Protein AF-A0A924MSY7-F1 (afdb_monomer_lite)

Structure (mmCIF, N/CA/C/O backbone):
data_AF-A0A924MSY7-F1
#
_entry.id   AF-A0A924MSY7-F1
#
loop_
_atom_site.group_PDB
_atom_site.id
_atom_site.type_symbol
_atom_site.label_atom_id
_atom_site.label_alt_id
_atom_site.label_comp_id
_atom_site.label_asym_id
_atom_site.label_entity_id
_atom_site.label_seq_id
_atom_site.pdbx_PDB_ins_code
_atom_site.Cartn_x
_atom_site.Cartn_y
_atom_site.Cartn_z
_atom_site.occupanc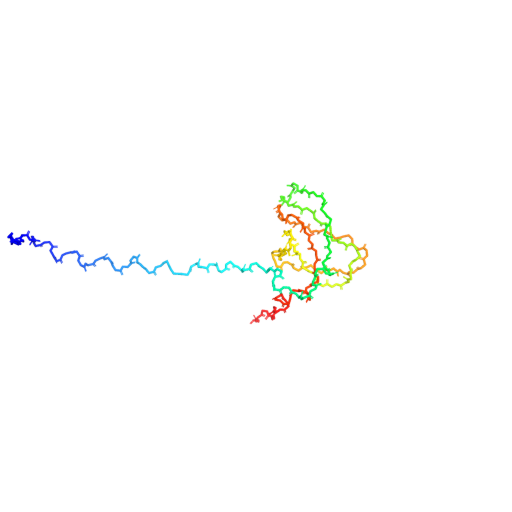y
_atom_site.B_iso_or_equiv
_atom_site.auth_seq_id
_atom_site.auth_comp_id
_atom_site.auth_asym_id
_atom_site.auth_atom_id
_atom_site.pdbx_PDB_model_num
ATOM 1 N N . MET A 1 1 ? -49.936 57.857 -12.402 1.00 36.12 1 MET A N 1
ATOM 2 C CA . MET A 1 1 ? -51.249 57.526 -13.000 1.00 36.12 1 MET A CA 1
ATOM 3 C C . MET A 1 1 ? -51.022 56.488 -14.095 1.00 36.12 1 MET A C 1
ATOM 5 O O . MET A 1 1 ? -50.146 56.725 -14.906 1.00 36.12 1 MET A O 1
ATOM 9 N N . LYS A 1 2 ? -51.752 55.360 -14.016 1.00 36.84 2 LYS A N 1
ATOM 10 C CA . LYS A 1 2 ? -52.271 54.455 -15.074 1.00 36.84 2 LYS A CA 1
ATOM 11 C C . LYS A 1 2 ? -51.411 54.267 -16.353 1.00 36.84 2 LYS A C 1
ATOM 13 O O . LYS A 1 2 ? -51.179 55.231 -17.063 1.00 36.84 2 LYS A O 1
ATOM 18 N N . ASN A 1 3 ? -50.872 53.069 -16.633 1.00 35.62 3 ASN A N 1
ATOM 19 C CA . ASN A 1 3 ? -51.544 51.916 -17.292 1.00 35.62 3 ASN A CA 1
ATOM 20 C C . ASN A 1 3 ? -52.057 52.278 -18.707 1.00 35.62 3 ASN A C 1
ATOM 22 O O . ASN A 1 3 ? -52.715 53.297 -18.831 1.00 35.62 3 ASN A O 1
ATOM 26 N N . LEU A 1 4 ? -51.935 51.530 -19.808 1.00 40.56 4 LEU A N 1
ATOM 27 C CA . LEU A 1 4 ? -51.548 50.156 -20.159 1.00 40.56 4 LEU A CA 1
ATOM 28 C C . LEU A 1 4 ? -51.564 50.118 -21.717 1.00 40.56 4 LEU A C 1
ATOM 30 O O . LEU A 1 4 ? -52.398 50.774 -22.329 1.00 40.56 4 LEU A O 1
ATOM 34 N N . HIS A 1 5 ? -50.730 49.259 -22.311 1.00 38.12 5 HIS A N 1
ATOM 35 C CA . HIS A 1 5 ? -51.026 48.404 -23.477 1.00 38.12 5 HIS A CA 1
ATOM 36 C C . HIS A 1 5 ? -51.167 48.996 -24.891 1.00 38.12 5 HIS A C 1
ATOM 38 O O . HIS A 1 5 ? -52.182 49.570 -25.263 1.00 38.12 5 HIS A O 1
ATOM 44 N N . ALA A 1 6 ? -50.239 48.567 -25.750 1.00 43.88 6 ALA A N 1
ATOM 45 C CA . ALA A 1 6 ? -50.571 48.068 -27.084 1.00 43.88 6 ALA A CA 1
ATOM 46 C C . ALA A 1 6 ? -49.650 46.875 -27.413 1.00 43.88 6 ALA A C 1
ATOM 48 O O . ALA A 1 6 ? -48.644 46.9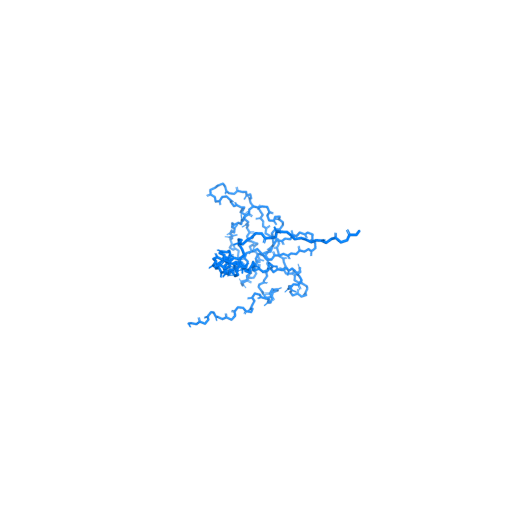99 -28.106 1.00 43.88 6 ALA A O 1
ATOM 49 N N . LEU A 1 7 ? -49.972 45.711 -26.841 1.00 41.19 7 LEU A N 1
ATOM 50 C CA . LEU A 1 7 ? -49.414 44.418 -27.242 1.00 41.19 7 LEU A CA 1
ATOM 51 C C . LEU A 1 7 ? -50.037 44.035 -28.591 1.00 41.19 7 LEU A C 1
ATOM 53 O O . LEU A 1 7 ? -51.204 43.655 -28.658 1.00 41.19 7 LEU A O 1
ATOM 57 N N . SER A 1 8 ? -49.260 44.188 -29.663 1.00 46.84 8 SER A N 1
ATOM 58 C CA . SER A 1 8 ? -49.611 43.713 -31.001 1.00 46.84 8 SER A CA 1
ATOM 59 C C . SER A 1 8 ? -49.646 42.182 -31.040 1.00 46.84 8 SER A C 1
ATOM 61 O O . SER A 1 8 ? -48.884 41.512 -30.344 1.00 46.84 8 SER A O 1
ATOM 63 N N . HIS A 1 9 ? -50.543 41.669 -31.881 1.00 43.44 9 HIS A N 1
ATOM 64 C CA . HIS A 1 9 ? -50.934 40.292 -32.199 1.00 43.44 9 HIS A CA 1
ATOM 65 C C . HIS A 1 9 ? -49.816 39.285 -32.569 1.00 43.44 9 HIS A C 1
ATOM 67 O O . HIS A 1 9 ? -50.046 38.357 -33.338 1.00 43.44 9 HIS A O 1
ATOM 73 N N . ALA A 1 10 ? -48.621 39.376 -31.994 1.00 41.97 10 ALA A N 1
ATOM 74 C CA . ALA A 1 10 ? -47.584 38.347 -32.105 1.00 41.97 10 ALA A CA 1
ATOM 75 C C . ALA A 1 10 ? -47.767 37.196 -31.083 1.00 41.97 10 ALA A C 1
ATOM 77 O O . ALA A 1 10 ? -46.942 36.293 -30.988 1.00 41.97 10 ALA A O 1
ATOM 78 N N . THR A 1 11 ? -48.863 37.204 -30.316 1.00 46.00 11 THR A N 1
ATOM 79 C CA . THR A 1 11 ? -49.143 36.314 -29.169 1.00 46.00 11 THR A CA 1
ATOM 80 C C . THR A 1 11 ? -49.559 34.880 -29.535 1.00 46.00 11 THR A C 1
ATOM 82 O O . THR A 1 11 ? -49.939 34.120 -28.652 1.00 46.00 11 THR A O 1
ATOM 85 N N . ARG A 1 12 ? -49.521 34.450 -30.803 1.00 45.12 12 ARG A N 1
ATOM 86 C CA . ARG A 1 12 ? -50.028 33.107 -31.172 1.00 45.12 12 ARG A CA 1
ATOM 87 C C . ARG A 1 12 ? -49.076 32.181 -31.916 1.00 45.12 12 ARG A C 1
ATOM 89 O O . ARG A 1 12 ? -49.442 31.033 -32.126 1.00 45.12 12 ARG A O 1
ATOM 96 N N . LEU A 1 13 ? -47.862 32.612 -32.254 1.00 43.66 13 LEU A N 1
ATOM 97 C CA . LEU A 1 13 ? -46.940 31.780 -33.046 1.00 43.66 13 LEU A CA 1
ATOM 98 C C . LEU A 1 13 ? -45.636 31.390 -32.339 1.00 43.66 13 LEU A C 1
ATOM 100 O O . LEU A 1 13 ? -44.834 30.666 -32.913 1.00 43.66 13 LEU A O 1
ATOM 104 N N . LEU A 1 14 ? -45.438 31.788 -31.079 1.00 41.50 14 LEU A N 1
ATOM 105 C CA . LEU A 1 14 ? -44.225 31.458 -30.312 1.00 41.50 14 LEU A CA 1
ATOM 106 C C . LEU A 1 14 ? -44.446 30.415 -29.202 1.00 41.50 14 LEU A C 1
ATOM 108 O O . LEU A 1 14 ? -43.566 30.201 -28.378 1.00 41.50 14 LEU A O 1
ATOM 112 N N . PHE A 1 15 ? -45.595 29.734 -29.191 1.00 46.09 15 PHE A N 1
ATOM 113 C CA . PHE A 1 15 ? -45.921 28.676 -28.218 1.00 46.09 15 PHE A CA 1
ATOM 114 C C . PHE A 1 15 ? -45.678 27.244 -28.743 1.00 46.09 15 PHE A C 1
ATOM 116 O O . PHE A 1 15 ? -46.163 26.286 -28.151 1.00 46.09 15 PHE A O 1
ATOM 123 N N . GLY A 1 16 ? -44.953 27.078 -29.857 1.00 45.69 16 GLY A N 1
ATOM 124 C CA . GLY A 1 16 ? -44.932 25.810 -30.601 1.00 45.69 16 GLY A CA 1
ATOM 125 C C . GLY A 1 16 ? -43.666 24.948 -30.552 1.00 45.69 16 GLY A C 1
ATOM 126 O O . GLY A 1 16 ? -43.765 23.784 -30.922 1.00 45.69 16 GLY A O 1
ATOM 127 N N . SER A 1 17 ? -42.492 25.454 -30.137 1.00 46.91 17 SER A N 1
ATOM 128 C CA . SER A 1 17 ? -41.231 24.755 -30.492 1.00 46.91 17 SER A CA 1
ATOM 129 C C . SER A 1 17 ? -40.078 24.795 -29.474 1.00 46.91 17 SER A C 1
ATOM 131 O O . SER A 1 17 ? -38.933 24.606 -29.866 1.00 46.91 17 SER A O 1
ATOM 133 N N . PHE A 1 18 ? -40.326 24.994 -28.174 1.00 43.31 18 PHE A N 1
ATOM 134 C CA . PHE A 1 18 ? -39.253 25.036 -27.154 1.00 43.31 18 PHE A CA 1
ATOM 135 C C . PHE A 1 18 ? -39.396 23.990 -26.031 1.00 43.31 18 PHE A C 1
ATOM 137 O O . PHE A 1 18 ? -39.069 24.259 -24.881 1.00 43.31 18 PHE A O 1
ATOM 144 N N . ALA A 1 19 ? -39.870 22.779 -26.341 1.00 48.38 19 ALA A N 1
ATOM 145 C CA . ALA A 1 19 ? -40.111 21.736 -25.331 1.00 48.38 19 ALA A CA 1
ATOM 146 C C . ALA A 1 19 ? -39.297 20.435 -25.506 1.00 48.38 19 ALA A C 1
ATOM 148 O O . ALA A 1 19 ? -39.702 19.404 -24.984 1.00 48.38 19 ALA A O 1
ATOM 149 N N . VAL A 1 20 ? -38.154 20.442 -26.212 1.00 48.22 20 VAL A N 1
ATOM 150 C CA . VAL A 1 20 ? -37.325 19.216 -26.381 1.00 48.22 20 VAL A CA 1
ATOM 151 C C . VAL A 1 20 ? -35.821 19.448 -26.130 1.00 48.22 20 VAL A C 1
ATOM 153 O O . VAL A 1 20 ? -34.988 18.609 -26.440 1.00 48.22 20 VAL A O 1
ATOM 156 N N . GLY A 1 21 ? -35.436 20.579 -25.531 1.00 43.44 21 GLY A N 1
ATOM 157 C CA . GLY A 1 21 ? -34.021 20.926 -25.311 1.00 43.44 21 GLY A CA 1
ATOM 158 C C . GLY A 1 21 ? -33.475 20.711 -23.895 1.00 43.44 21 GLY A C 1
ATOM 159 O O . GLY A 1 21 ? -32.325 21.056 -23.653 1.00 43.44 21 GLY A O 1
ATOM 160 N N . ALA A 1 22 ? -34.273 20.207 -22.947 1.00 49.12 22 ALA A N 1
ATOM 161 C CA . ALA A 1 22 ? -33.939 20.276 -21.515 1.00 49.12 22 ALA A CA 1
ATOM 162 C C . ALA A 1 22 ? -33.872 18.921 -20.785 1.00 49.12 22 ALA A C 1
ATOM 164 O O . ALA A 1 22 ? -33.863 18.900 -19.558 1.00 49.12 22 ALA A O 1
ATOM 165 N N . LEU A 1 23 ? -33.822 17.789 -21.499 1.00 48.06 23 LEU A N 1
ATOM 166 C CA . LEU A 1 23 ? -33.922 16.466 -20.864 1.00 48.06 23 LEU A CA 1
ATOM 167 C C . LEU A 1 23 ? -32.793 15.484 -21.216 1.00 48.06 23 LEU A C 1
ATOM 169 O O . LEU A 1 23 ? -33.040 14.290 -21.308 1.00 48.06 23 LEU A O 1
ATOM 173 N N . LEU A 1 24 ? -31.560 15.962 -21.418 1.00 49.16 24 LEU A N 1
ATOM 174 C CA . LEU A 1 24 ? -30.398 15.090 -21.683 1.00 49.16 24 LEU A CA 1
ATOM 175 C C . LEU A 1 24 ? -29.104 15.500 -20.949 1.00 49.16 24 LEU A C 1
ATOM 177 O O . LEU A 1 24 ? -28.019 15.075 -21.327 1.00 49.16 24 LEU A O 1
ATOM 181 N N . ILE A 1 25 ? -29.201 16.271 -19.860 1.00 51.09 25 ILE A N 1
ATOM 182 C CA . ILE A 1 25 ? -28.086 16.463 -18.907 1.00 51.09 25 ILE A CA 1
ATOM 183 C C . ILE A 1 25 ? -28.457 15.788 -17.582 1.00 51.09 25 ILE A C 1
ATOM 185 O O . ILE A 1 25 ? -28.485 16.396 -16.518 1.00 51.09 25 ILE A O 1
ATOM 189 N N . ALA A 1 26 ? -28.829 14.517 -17.657 1.00 50.28 26 ALA A N 1
ATOM 190 C CA . ALA A 1 26 ? -28.996 13.668 -16.491 1.00 50.28 26 ALA A CA 1
ATOM 191 C C . ALA A 1 26 ? -28.172 12.403 -16.724 1.00 50.28 26 ALA A C 1
ATOM 193 O O . ALA A 1 26 ? -28.291 11.763 -17.763 1.00 50.28 26 ALA A O 1
ATOM 194 N N . ALA A 1 27 ? -27.351 12.069 -15.733 1.00 50.91 27 ALA A N 1
ATOM 195 C CA . ALA A 1 27 ? -26.544 10.856 -15.637 1.00 50.91 27 ALA A CA 1
ATOM 196 C C . ALA A 1 27 ? -25.304 10.776 -16.546 1.00 50.91 27 ALA A C 1
ATOM 198 O O . ALA A 1 27 ? -25.148 9.906 -17.395 1.00 50.91 27 ALA A O 1
ATOM 199 N N . SER A 1 28 ? -24.315 11.609 -16.240 1.00 44.72 28 SER A N 1
ATOM 200 C CA . SER A 1 28 ? -22.920 11.150 -16.271 1.00 44.72 28 SER A CA 1
ATOM 201 C C . SER A 1 28 ? -22.189 11.646 -15.028 1.00 44.72 28 SER A C 1
ATOM 203 O O . SER A 1 28 ? -21.092 12.186 -15.098 1.00 44.72 28 SER A O 1
ATOM 205 N N . ALA A 1 29 ? -22.807 11.457 -13.858 1.00 45.75 29 ALA A N 1
ATOM 206 C CA . ALA A 1 29 ? -22.026 11.307 -12.643 1.00 45.75 29 ALA A CA 1
ATOM 207 C C . ALA A 1 29 ? -21.354 9.936 -12.754 1.00 45.75 29 ALA A C 1
ATOM 209 O O . ALA A 1 29 ? -21.886 8.927 -12.295 1.00 45.75 29 ALA A O 1
ATOM 210 N N . VAL A 1 30 ? -20.211 9.886 -13.442 1.00 41.94 30 VAL A N 1
ATOM 211 C CA . VAL A 1 30 ? -19.217 8.862 -13.139 1.00 41.94 30 VAL A CA 1
ATOM 212 C C . VAL A 1 30 ? -18.978 9.040 -11.650 1.00 41.94 30 VAL A C 1
ATOM 214 O O . VAL A 1 30 ? -18.420 10.056 -11.240 1.00 41.94 30 VAL A O 1
ATOM 217 N N . ALA A 1 31 ? -19.518 8.133 -10.839 1.00 45.97 31 ALA A N 1
ATOM 218 C CA . ALA A 1 31 ? -19.175 8.059 -9.436 1.00 45.97 31 ALA A CA 1
ATOM 219 C C . ALA A 1 31 ? -17.665 7.827 -9.419 1.00 45.97 31 ALA A C 1
ATOM 221 O O . ALA A 1 31 ? -17.199 6.713 -9.660 1.00 45.97 31 ALA A O 1
ATOM 222 N N . ALA A 1 32 ? -16.899 8.909 -9.268 1.00 51.38 32 ALA A N 1
ATOM 223 C CA . ALA A 1 32 ? -15.494 8.819 -8.948 1.00 51.38 32 ALA A CA 1
ATOM 224 C C . ALA A 1 32 ? -15.470 7.969 -7.685 1.00 51.38 32 ALA A C 1
ATOM 226 O O . ALA A 1 32 ? -16.020 8.383 -6.666 1.00 51.38 32 ALA A O 1
ATOM 227 N N . VAL A 1 33 ? -14.983 6.732 -7.810 1.00 60.16 33 VAL A N 1
ATOM 228 C CA . VAL A 1 33 ? -14.888 5.806 -6.686 1.00 60.16 33 VAL A CA 1
ATOM 229 C C . VAL A 1 33 ? -14.177 6.577 -5.590 1.00 60.16 33 VAL A C 1
ATOM 231 O O . VAL A 1 33 ? -13.043 7.014 -5.800 1.00 60.16 33 VAL A O 1
ATOM 234 N N . GLU A 1 34 ? -14.880 6.833 -4.485 1.00 66.06 34 GLU A N 1
ATOM 235 C CA . GLU A 1 34 ? -14.300 7.612 -3.404 1.00 66.06 34 GLU A CA 1
ATOM 236 C C . GLU A 1 34 ? -13.007 6.921 -2.978 1.00 66.06 34 GLU A C 1
ATOM 238 O O . GLU A 1 34 ? -12.984 5.700 -2.776 1.00 66.06 34 GLU A O 1
ATOM 243 N N . PRO A 1 35 ? -11.898 7.663 -2.924 1.00 77.25 35 PRO A N 1
ATOM 244 C CA . PRO A 1 35 ? -10.628 7.039 -2.660 1.00 77.25 35 PRO A CA 1
ATOM 245 C C . PRO A 1 35 ? -10.592 6.597 -1.196 1.00 77.25 35 PRO A C 1
ATOM 247 O O . PRO A 1 35 ? -10.817 7.396 -0.290 1.00 77.25 35 PRO A O 1
ATOM 250 N N . ILE A 1 36 ? -10.303 5.314 -0.976 1.00 86.56 36 ILE A N 1
ATOM 251 C CA . ILE A 1 36 ? -10.329 4.688 0.350 1.00 86.56 36 ILE A CA 1
ATOM 252 C C . ILE A 1 36 ? -9.238 5.320 1.217 1.00 86.56 36 ILE A C 1
ATOM 254 O O . ILE A 1 36 ? -8.043 5.126 0.971 1.00 86.56 36 ILE A O 1
ATOM 258 N N . GLY A 1 37 ? -9.663 6.105 2.203 1.00 89.56 37 GLY A N 1
ATOM 259 C CA . GLY A 1 37 ? -8.796 6.807 3.139 1.00 89.56 37 GLY A CA 1
ATOM 260 C C . GLY A 1 37 ? -8.539 6.023 4.423 1.00 89.56 37 GLY A C 1
ATOM 261 O O . GLY A 1 37 ? -9.207 5.037 4.734 1.00 89.56 37 GLY A O 1
ATOM 262 N N . SER A 1 38 ? -7.565 6.495 5.199 1.00 89.88 38 SER A N 1
ATOM 263 C CA . SER A 1 38 ? -7.159 5.908 6.480 1.00 89.88 38 SER A CA 1
ATOM 264 C C . SER A 1 38 ? -8.234 5.939 7.567 1.00 89.88 38 SER A C 1
ATOM 266 O O . SER A 1 38 ? -8.080 5.275 8.587 1.00 89.88 38 SER A O 1
ATOM 268 N N . ASP A 1 39 ? -9.301 6.710 7.369 1.00 89.38 39 ASP A N 1
ATOM 269 C CA . ASP A 1 39 ? -10.523 6.695 8.179 1.00 89.38 39 ASP A CA 1
ATOM 270 C C . ASP A 1 39 ? -11.313 5.384 8.040 1.00 89.38 39 ASP A C 1
ATOM 272 O O . ASP A 1 39 ? -12.057 5.016 8.945 1.00 89.38 39 ASP A O 1
ATOM 276 N N . GLN A 1 40 ? -11.114 4.661 6.937 1.00 89.06 40 GLN A N 1
ATOM 277 C CA . GLN A 1 40 ? -11.759 3.379 6.647 1.00 89.06 40 GLN A CA 1
ATOM 278 C C . GLN A 1 40 ? -10.849 2.175 6.939 1.00 89.06 40 GLN A C 1
ATOM 280 O O . GLN A 1 40 ? -11.227 1.033 6.670 1.00 89.06 40 GLN A O 1
ATOM 285 N N . PHE A 1 41 ? -9.636 2.412 7.444 1.00 91.25 41 PHE A N 1
ATOM 286 C CA . PHE A 1 41 ? -8.673 1.357 7.757 1.00 91.25 41 PHE A CA 1
ATOM 287 C C . PHE A 1 41 ? -8.925 0.787 9.157 1.00 91.25 41 PHE A C 1
ATOM 289 O O . PHE A 1 41 ? -9.545 1.423 10.012 1.00 91.25 41 PHE A O 1
ATOM 296 N N . ALA A 1 42 ? -8.423 -0.421 9.406 1.00 91.31 42 ALA A N 1
ATOM 297 C CA . ALA A 1 42 ? -8.532 -1.068 10.706 1.00 91.31 42 ALA A CA 1
ATOM 298 C C . ALA A 1 42 ? -7.803 -0.259 11.803 1.00 91.31 42 ALA A C 1
ATOM 300 O O . ALA A 1 42 ? -6.732 0.302 11.552 1.00 91.31 42 ALA A O 1
ATOM 301 N N . PRO A 1 43 ? -8.322 -0.204 13.043 1.00 91.81 43 PRO A N 1
ATOM 302 C CA . PRO A 1 43 ? -7.610 0.427 14.150 1.00 91.81 43 PRO A CA 1
ATOM 303 C C . PRO A 1 43 ? -6.202 -0.162 14.329 1.00 91.81 43 PRO A C 1
ATOM 305 O O . PRO A 1 43 ? -6.039 -1.374 14.422 1.00 91.81 43 PRO A O 1
ATOM 308 N N . GLY A 1 44 ? -5.181 0.698 14.394 1.00 90.56 44 GLY A N 1
ATOM 309 C CA . GLY A 1 44 ? -3.786 0.276 14.568 1.00 90.56 44 GLY A CA 1
ATOM 310 C C . GLY A 1 44 ? -3.054 -0.150 13.288 1.00 90.56 44 GLY A C 1
ATOM 311 O O . GLY A 1 44 ? -1.904 -0.580 13.384 1.00 90.56 44 GLY A O 1
ATOM 312 N N . TRP A 1 45 ? -3.654 0.021 12.102 1.00 91.75 45 TRP A N 1
ATOM 313 C CA . TRP A 1 45 ? -3.060 -0.326 10.799 1.00 91.75 45 TRP A CA 1
ATOM 314 C C . TRP A 1 45 ? -1.630 0.207 10.593 1.00 91.75 45 TRP A C 1
ATOM 316 O O . TRP A 1 45 ? -0.817 -0.405 9.897 1.00 91.75 45 TRP A O 1
ATOM 326 N N . GLN A 1 46 ? -1.277 1.335 11.219 1.00 91.88 46 GLN A N 1
ATOM 327 C CA . GLN A 1 46 ? 0.053 1.939 11.111 1.00 91.88 46 GLN A CA 1
ATOM 328 C C . GLN A 1 46 ? 1.167 0.993 11.585 1.00 91.88 46 GLN A C 1
ATOM 330 O O . GLN A 1 46 ? 2.284 1.070 11.076 1.00 91.88 46 GLN A O 1
ATOM 335 N N . ALA A 1 47 ? 0.877 0.089 12.528 1.00 91.75 47 ALA A N 1
ATOM 336 C CA . ALA A 1 47 ? 1.836 -0.901 13.017 1.00 91.75 47 ALA A CA 1
ATOM 337 C C . ALA A 1 47 ? 2.179 -1.968 11.960 1.00 91.75 47 ALA A C 1
ATOM 339 O O . ALA A 1 47 ? 3.256 -2.575 12.010 1.00 91.75 47 ALA A O 1
ATOM 340 N N . HIS A 1 48 ? 1.293 -2.184 10.987 1.00 91.56 48 HIS A N 1
ATOM 341 C CA . HIS A 1 48 ? 1.448 -3.167 9.913 1.00 91.56 48 HIS A CA 1
ATOM 342 C C . HIS A 1 48 ? 1.913 -2.540 8.597 1.00 91.56 48 HIS A C 1
ATOM 344 O O . HIS A 1 48 ? 2.479 -3.240 7.757 1.00 91.56 48 HIS A O 1
ATOM 350 N N . ALA A 1 49 ? 1.751 -1.224 8.437 1.00 92.06 49 ALA A N 1
ATOM 351 C CA . ALA A 1 49 ? 2.263 -0.497 7.285 1.00 92.06 49 ALA A CA 1
ATOM 352 C C . ALA A 1 49 ? 3.792 -0.628 7.186 1.00 92.06 49 ALA A C 1
ATOM 354 O O . ALA A 1 49 ? 4.526 -0.479 8.173 1.00 92.06 49 ALA A O 1
ATOM 355 N N . ARG A 1 50 ? 4.295 -0.912 5.986 1.00 93.19 50 ARG A N 1
ATOM 356 C CA . ARG A 1 50 ? 5.733 -0.973 5.699 1.00 93.19 50 ARG A CA 1
ATOM 357 C C . ARG A 1 50 ? 6.077 0.003 4.578 1.00 93.19 50 ARG A C 1
ATOM 359 O O . ARG A 1 50 ? 5.362 0.035 3.581 1.00 93.19 50 ARG A O 1
ATOM 366 N N . PRO A 1 51 ? 7.133 0.818 4.714 1.00 92.94 51 PRO A N 1
ATOM 367 C CA . PRO A 1 51 ? 7.526 1.737 3.653 1.00 92.94 51 PRO A CA 1
ATOM 368 C C . PRO A 1 51 ? 8.029 0.959 2.437 1.00 92.94 51 PRO A C 1
ATOM 370 O O . PRO A 1 51 ? 8.728 -0.042 2.590 1.00 92.94 51 PRO A O 1
ATOM 373 N N . MET A 1 52 ? 7.692 1.423 1.236 1.00 92.38 52 MET A N 1
ATOM 374 C CA . MET A 1 52 ? 8.320 0.939 0.008 1.00 92.38 52 MET A CA 1
ATOM 375 C C . MET A 1 52 ? 9.620 1.697 -0.264 1.00 92.38 52 MET A C 1
ATOM 377 O O . MET A 1 52 ? 9.763 2.858 0.121 1.00 92.38 52 MET A O 1
ATOM 381 N N . PHE A 1 53 ? 10.559 1.069 -0.971 1.00 91.62 53 PHE A N 1
ATOM 382 C CA . PHE A 1 53 ? 11.805 1.734 -1.360 1.00 91.62 53 PHE A CA 1
ATOM 383 C C . PHE A 1 53 ? 11.652 2.370 -2.740 1.00 91.62 53 PHE A C 1
ATOM 385 O O . PHE A 1 53 ? 11.430 1.667 -3.723 1.00 91.62 53 PHE A O 1
ATOM 392 N N . PHE A 1 54 ? 11.767 3.693 -2.827 1.00 91.62 54 PHE A N 1
ATOM 393 C CA . PHE A 1 54 ? 11.732 4.404 -4.103 1.00 91.62 54 PHE A CA 1
ATOM 394 C C . PHE A 1 54 ? 13.072 4.271 -4.842 1.00 91.62 54 PHE A C 1
ATOM 396 O O . PHE A 1 54 ? 14.127 4.560 -4.283 1.00 91.62 54 PHE A O 1
ATOM 403 N N . HIS A 1 55 ? 13.022 3.852 -6.106 1.00 90.50 55 HIS A N 1
ATOM 404 C CA . HIS A 1 55 ? 14.191 3.641 -6.973 1.00 90.50 55 HIS A CA 1
ATOM 405 C C . HIS A 1 55 ? 14.355 4.710 -8.058 1.00 90.50 55 HIS A C 1
ATOM 407 O O . HIS A 1 55 ? 15.301 4.641 -8.840 1.00 90.50 55 HIS A O 1
ATOM 413 N N . GLY A 1 56 ? 13.456 5.692 -8.125 1.00 88.25 56 GLY A N 1
ATOM 414 C CA . GLY A 1 56 ? 13.495 6.742 -9.138 1.00 88.25 56 GLY A CA 1
ATOM 415 C C . GLY A 1 56 ? 12.447 6.589 -10.239 1.00 88.25 56 GLY A C 1
ATOM 416 O O . GLY A 1 56 ? 11.720 5.595 -10.338 1.00 88.25 56 GLY A O 1
ATOM 417 N N . PHE A 1 57 ? 12.398 7.613 -11.086 1.00 86.88 57 PHE A N 1
ATOM 418 C CA . PHE A 1 57 ? 11.517 7.684 -12.243 1.00 86.88 57 PHE A CA 1
ATOM 419 C C . PHE A 1 57 ? 12.052 6.828 -13.396 1.00 86.88 57 PHE A C 1
ATOM 421 O O . PHE A 1 57 ? 13.215 6.934 -13.791 1.00 86.88 57 PHE A O 1
ATOM 428 N N . THR A 1 58 ? 11.188 5.997 -13.974 1.00 85.44 58 THR A N 1
ATOM 429 C CA . THR A 1 58 ? 11.509 5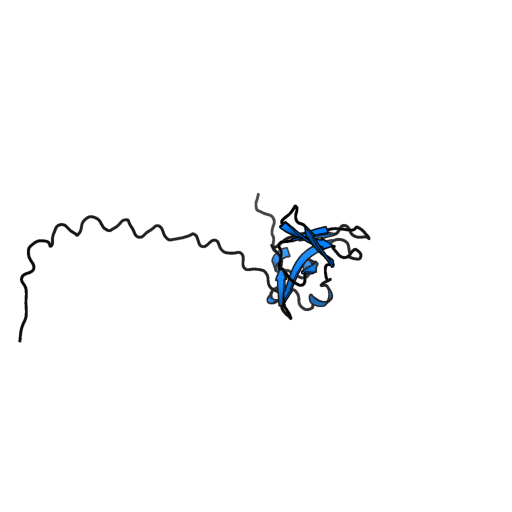.164 -15.136 1.00 85.44 58 THR A CA 1
ATOM 430 C C . THR A 1 58 ? 10.956 5.813 -16.406 1.00 85.44 58 THR A C 1
ATOM 432 O O . THR A 1 58 ? 9.755 5.756 -16.674 1.00 85.44 58 THR A O 1
ATOM 435 N N . ALA A 1 59 ? 11.842 6.391 -17.225 1.00 74.75 59 ALA A N 1
ATOM 436 C CA . ALA A 1 59 ? 11.470 7.154 -18.424 1.00 74.75 59 ALA A C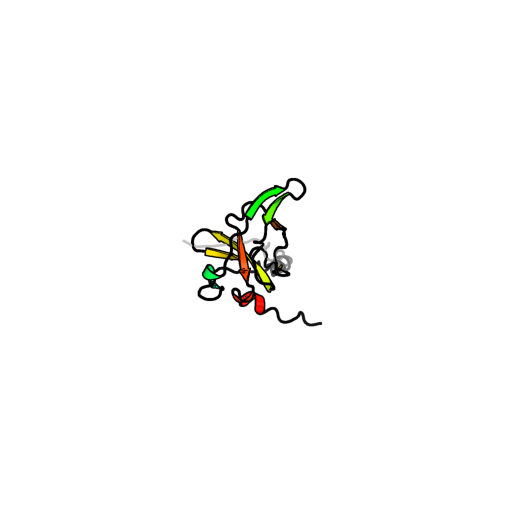A 1
ATOM 437 C C . ALA A 1 59 ? 10.699 6.341 -19.479 1.00 74.75 59 ALA A C 1
ATOM 439 O O . ALA A 1 59 ? 9.842 6.890 -20.164 1.00 74.75 59 ALA A O 1
ATOM 440 N N . SER A 1 60 ? 10.953 5.034 -19.587 1.00 73.94 60 SER A N 1
ATOM 441 C CA . SER A 1 60 ? 10.266 4.160 -20.548 1.00 73.94 60 SER A CA 1
ATOM 442 C C . SER A 1 60 ? 8.794 3.906 -20.212 1.00 73.94 60 SER A C 1
ATOM 444 O O . SER A 1 60 ? 8.030 3.541 -21.100 1.00 73.94 60 SER A O 1
ATOM 446 N N . GLY A 1 61 ? 8.394 4.093 -18.950 1.00 72.00 61 GLY A N 1
ATOM 447 C CA . GLY A 1 61 ? 7.020 3.882 -18.489 1.00 72.00 61 GLY A CA 1
ATOM 448 C C . GLY A 1 61 ? 6.325 5.144 -17.991 1.00 72.00 61 GLY A C 1
ATOM 449 O O . GLY A 1 61 ? 5.148 5.072 -17.654 1.00 72.00 61 GLY A O 1
ATOM 450 N N . GLY A 1 62 ? 7.037 6.273 -17.902 1.00 83.62 62 GLY A N 1
ATOM 451 C CA . GLY A 1 62 ? 6.503 7.497 -17.306 1.00 83.62 62 GLY A CA 1
ATOM 452 C C . GLY A 1 62 ? 6.098 7.331 -15.837 1.00 83.62 62 GLY A C 1
ATOM 453 O O . GLY A 1 62 ? 5.200 8.027 -15.376 1.00 83.62 62 GLY A O 1
ATOM 454 N N . ARG A 1 63 ? 6.706 6.372 -15.126 1.00 88.69 63 ARG A N 1
ATOM 455 C CA . ARG A 1 63 ? 6.267 5.911 -13.803 1.00 88.69 63 ARG A CA 1
ATOM 456 C C . ARG A 1 63 ? 7.418 5.814 -12.817 1.00 88.69 63 ARG A C 1
ATOM 458 O O . ARG A 1 63 ? 8.547 5.480 -13.182 1.00 88.69 63 ARG A O 1
ATOM 465 N N . ASP A 1 64 ? 7.091 6.039 -11.560 1.00 90.75 64 ASP A N 1
ATOM 466 C CA . ASP A 1 64 ? 7.972 5.884 -10.417 1.00 90.75 64 ASP A CA 1
ATOM 467 C C . ASP A 1 64 ? 8.106 4.404 -10.051 1.00 90.75 64 ASP A C 1
ATOM 469 O O . ASP A 1 64 ? 7.118 3.669 -9.967 1.00 90.75 64 ASP A O 1
ATOM 473 N N . ARG A 1 65 ? 9.345 3.944 -9.856 1.00 91.94 65 ARG A N 1
ATOM 474 C CA . ARG A 1 65 ? 9.640 2.556 -9.494 1.00 91.94 65 ARG A CA 1
ATOM 475 C C . ARG A 1 65 ? 9.778 2.428 -7.983 1.00 91.94 65 ARG A C 1
ATOM 477 O O . ARG A 1 65 ? 10.637 3.069 -7.382 1.00 91.94 65 ARG A O 1
ATOM 484 N N . TYR A 1 66 ? 9.001 1.529 -7.394 1.00 92.19 66 TYR A N 1
ATOM 485 C CA . TYR A 1 66 ? 9.038 1.199 -5.974 1.00 92.19 66 TYR A CA 1
ATOM 486 C C . TYR A 1 66 ? 9.360 -0.282 -5.772 1.00 92.19 66 TYR A C 1
ATOM 488 O O . TYR A 1 66 ? 8.824 -1.141 -6.467 1.00 92.19 66 TYR A O 1
ATOM 496 N N . GLU A 1 67 ? 10.235 -0.603 -4.825 1.00 91.75 67 GLU A N 1
ATOM 497 C CA . GLU A 1 67 ? 10.533 -1.977 -4.410 1.00 91.75 67 GLU A CA 1
ATOM 498 C C . GLU A 1 67 ? 9.697 -2.347 -3.182 1.00 91.75 67 GLU A C 1
ATOM 500 O O . GLU A 1 67 ? 9.630 -1.600 -2.198 1.00 91.75 67 GLU A O 1
ATOM 505 N N . VAL A 1 68 ? 9.052 -3.510 -3.265 1.00 90.81 68 VAL A N 1
ATOM 506 C CA . VAL A 1 68 ? 8.322 -4.134 -2.161 1.00 90.81 68 VAL A CA 1
ATOM 507 C C . VAL A 1 68 ? 9.340 -4.638 -1.132 1.00 90.81 68 VAL A C 1
ATOM 509 O O . VAL A 1 68 ? 10.309 -5.295 -1.521 1.00 90.81 68 VAL A O 1
ATOM 512 N N . PRO A 1 69 ? 9.146 -4.376 0.172 1.00 87.44 69 PRO A N 1
ATOM 513 C CA . PRO A 1 69 ? 10.026 -4.898 1.211 1.00 87.44 69 PRO A CA 1
ATOM 514 C C . PRO A 1 69 ? 10.146 -6.425 1.147 1.00 87.44 69 PRO A C 1
ATOM 516 O O . PRO A 1 69 ? 9.147 -7.136 1.207 1.00 87.44 69 PRO A O 1
ATOM 519 N N . GLY A 1 70 ? 11.380 -6.929 1.059 1.00 79.00 70 GLY A N 1
ATOM 520 C CA . GLY A 1 70 ? 11.644 -8.362 0.869 1.00 79.00 70 GLY A CA 1
ATOM 521 C C . GLY A 1 70 ? 11.333 -9.250 2.079 1.00 79.00 70 GLY A C 1
ATOM 522 O O . GLY A 1 70 ? 11.274 -10.462 1.936 1.00 79.00 70 GLY A O 1
ATOM 523 N N . ILE A 1 71 ? 11.120 -8.672 3.267 1.00 81.81 71 ILE A N 1
ATOM 524 C CA . ILE A 1 71 ? 10.770 -9.404 4.497 1.00 81.81 71 ILE A CA 1
ATOM 525 C C . ILE A 1 71 ? 9.301 -9.130 4.831 1.00 81.81 71 ILE A C 1
ATOM 527 O O . ILE A 1 71 ? 8.966 -8.551 5.866 1.00 81.81 71 ILE A O 1
ATOM 531 N N . LEU A 1 72 ? 8.417 -9.497 3.911 1.00 86.50 72 LEU A N 1
ATOM 532 C CA . LEU A 1 72 ? 6.980 -9.506 4.146 1.00 86.50 72 LEU A CA 1
ATOM 533 C C . LEU A 1 72 ? 6.487 -10.954 4.226 1.00 86.50 72 LEU A C 1
ATOM 535 O O . LEU A 1 72 ? 6.924 -11.794 3.431 1.00 86.50 72 LEU A O 1
ATOM 539 N N . PRO A 1 73 ? 5.587 -11.267 5.174 1.00 88.19 73 PRO A N 1
ATOM 540 C CA . PRO A 1 73 ? 4.834 -12.511 5.136 1.00 88.19 73 PRO A CA 1
ATOM 541 C C . PRO A 1 73 ? 4.167 -12.718 3.771 1.00 88.19 73 PRO A C 1
ATOM 543 O O . PRO A 1 73 ? 3.826 -11.763 3.074 1.00 88.19 73 PRO A O 1
ATOM 546 N N . ALA A 1 74 ? 3.968 -13.978 3.387 1.00 89.12 74 ALA A N 1
ATOM 547 C CA . ALA A 1 74 ? 3.159 -14.273 2.212 1.00 89.12 74 ALA A CA 1
ATOM 548 C C . ALA A 1 74 ? 1.719 -13.791 2.445 1.00 89.12 74 ALA A C 1
ATOM 550 O O . ALA A 1 74 ? 1.160 -14.022 3.519 1.00 89.12 74 ALA A O 1
ATOM 551 N N . GLY A 1 75 ? 1.112 -13.147 1.450 1.00 89.38 75 GLY A N 1
ATOM 552 C CA . GLY A 1 75 ? -0.256 -12.650 1.580 1.00 89.38 75 GLY A CA 1
ATOM 553 C C . GLY A 1 75 ? -0.655 -11.622 0.531 1.00 89.38 75 GLY A C 1
ATOM 554 O O . GLY A 1 75 ? 0.112 -11.295 -0.377 1.00 89.38 75 GLY A O 1
ATOM 555 N N . GLU A 1 76 ? -1.878 -11.113 0.664 1.00 91.44 76 GLU A N 1
ATOM 556 C CA . GLU A 1 76 ? -2.368 -9.996 -0.138 1.00 91.44 76 GLU A CA 1
ATOM 557 C C . GLU A 1 76 ? -2.126 -8.667 0.571 1.00 91.44 76 GLU A C 1
ATOM 559 O O . GLU A 1 76 ? -2.436 -8.485 1.752 1.00 91.44 76 GLU A O 1
ATOM 564 N N . TYR A 1 77 ? -1.618 -7.717 -0.198 1.00 91.75 77 TYR A N 1
ATOM 565 C CA . TYR A 1 77 ? -1.297 -6.379 0.251 1.00 91.75 77 TYR A CA 1
ATOM 566 C C . TYR A 1 77 ? -1.894 -5.341 -0.685 1.00 91.75 77 TYR A C 1
ATOM 568 O O . TYR A 1 77 ? -2.145 -5.602 -1.860 1.00 91.75 77 TYR A O 1
ATOM 576 N N . VAL A 1 78 ? -2.079 -4.138 -0.169 1.00 92.94 78 VAL A N 1
ATOM 577 C CA . VAL A 1 78 ? -2.482 -2.953 -0.917 1.00 92.94 78 VAL A CA 1
ATOM 578 C C . VAL A 1 78 ? -1.444 -1.867 -0.749 1.00 92.94 78 VAL A C 1
ATOM 580 O O . VAL A 1 78 ? -0.729 -1.799 0.253 1.00 92.94 78 VAL A O 1
ATOM 583 N N . LEU A 1 79 ? -1.363 -1.012 -1.757 1.00 93.31 79 LEU A N 1
ATOM 584 C CA . LEU A 1 79 ? -0.494 0.148 -1.724 1.00 93.31 79 LEU A CA 1
ATOM 585 C C . LEU A 1 79 ? -1.253 1.350 -1.202 1.00 93.31 79 LEU A C 1
ATOM 587 O O . LEU A 1 79 ? -2.391 1.594 -1.604 1.00 93.31 79 LEU A O 1
ATOM 591 N N . VAL A 1 80 ? -0.606 2.118 -0.338 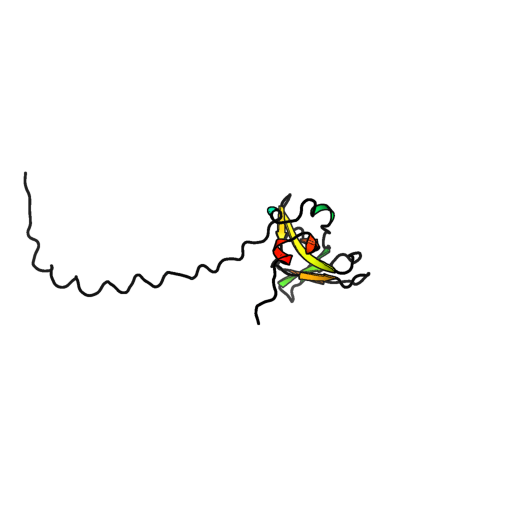1.00 93.31 80 VAL A N 1
ATOM 592 C CA . VAL A 1 80 ? -1.152 3.350 0.215 1.00 93.31 80 VAL A CA 1
ATOM 593 C C . VAL A 1 80 ? -0.149 4.483 0.037 1.00 93.31 80 VAL A C 1
ATOM 595 O O . VAL A 1 80 ? 1.053 4.296 0.207 1.00 93.31 80 VAL A O 1
ATOM 598 N N . SER A 1 81 ? -0.635 5.669 -0.312 1.00 92.56 81 SER A N 1
ATOM 599 C CA . SER A 1 81 ? 0.150 6.901 -0.247 1.00 92.56 81 SER A CA 1
ATOM 600 C C . SER A 1 81 ? -0.111 7.563 1.095 1.00 92.56 81 SER A C 1
ATOM 602 O O . SER A 1 81 ? -1.261 7.649 1.536 1.00 92.56 81 SER A O 1
ATOM 604 N N . ARG A 1 82 ? 0.948 8.012 1.763 1.00 90.12 82 ARG A N 1
ATOM 605 C CA . ARG A 1 82 ? 0.869 8.699 3.048 1.00 90.12 82 ARG A CA 1
ATOM 606 C C . ARG A 1 82 ? 1.181 10.179 2.873 1.00 90.12 82 ARG A C 1
ATOM 608 O O . ARG A 1 82 ? 2.138 10.560 2.203 1.00 90.12 82 ARG A O 1
ATOM 615 N N . LYS A 1 83 ? 0.363 11.019 3.505 1.00 87.75 83 LYS A N 1
ATOM 616 C CA . LYS A 1 83 ? 0.554 12.470 3.592 1.00 87.75 83 LYS A CA 1
ATOM 617 C C . LYS A 1 83 ? 0.297 12.904 5.033 1.00 87.75 83 LYS A C 1
ATOM 619 O O . LYS A 1 83 ? -0.851 13.056 5.450 1.00 87.75 83 LYS A O 1
ATOM 624 N N . GLY A 1 84 ? 1.378 13.062 5.799 1.00 84.62 84 GLY A N 1
ATOM 625 C CA . GLY A 1 84 ? 1.313 13.324 7.240 1.00 84.62 84 GLY A CA 1
ATOM 626 C C . GLY A 1 84 ? 0.655 12.165 7.995 1.00 84.62 84 GLY A C 1
ATOM 627 O O . GLY A 1 84 ? 1.101 11.017 7.907 1.00 84.62 84 GLY A O 1
ATOM 628 N N . ASP A 1 85 ? -0.433 12.458 8.704 1.00 82.75 85 ASP A N 1
ATOM 629 C CA . ASP A 1 85 ? -1.173 11.474 9.510 1.00 82.75 85 ASP A CA 1
ATOM 630 C C . ASP A 1 85 ? -2.231 10.696 8.723 1.00 82.75 85 ASP A C 1
ATOM 632 O O . ASP A 1 85 ? -2.845 9.768 9.250 1.00 82.75 85 ASP A O 1
ATOM 636 N N . LYS A 1 86 ? -2.446 11.055 7.454 1.00 87.25 86 LYS A N 1
ATOM 637 C CA . LYS A 1 86 ? -3.439 10.417 6.591 1.00 87.25 86 LYS A CA 1
ATOM 638 C C . LYS A 1 86 ? -2.774 9.482 5.596 1.00 87.25 86 LYS A C 1
ATOM 640 O O . LYS A 1 86 ? -1.685 9.767 5.091 1.00 87.25 86 LYS A O 1
ATOM 645 N N . ALA A 1 87 ? -3.467 8.399 5.275 1.00 91.31 87 ALA A N 1
ATOM 646 C CA . ALA A 1 87 ? -3.107 7.516 4.176 1.00 91.31 87 ALA A CA 1
ATOM 647 C C . ALA A 1 87 ? -4.304 7.267 3.259 1.00 91.31 87 ALA A C 1
ATOM 649 O O . ALA A 1 87 ? -5.452 7.452 3.657 1.00 91.31 87 ALA A O 1
ATOM 650 N N . GLN A 1 88 ? -4.022 6.883 2.021 1.00 91.69 88 GLN A N 1
ATOM 651 C CA . GLN A 1 88 ? -5.031 6.621 1.004 1.00 91.69 88 GLN A CA 1
ATOM 652 C C . GLN A 1 88 ? -4.578 5.480 0.103 1.00 91.69 88 GLN A C 1
ATOM 654 O O . GLN A 1 88 ? -3.431 5.475 -0.343 1.00 91.69 88 GLN A O 1
ATOM 659 N N . VAL A 1 89 ? -5.474 4.540 -0.197 1.00 90.88 89 VAL A N 1
ATOM 660 C CA . VAL A 1 89 ? -5.181 3.425 -1.105 1.00 90.88 89 VAL A CA 1
ATOM 661 C C . VAL A 1 89 ? -4.910 3.945 -2.516 1.00 90.88 89 VAL A C 1
ATOM 663 O O . VAL A 1 89 ? -5.700 4.699 -3.085 1.00 90.88 89 VAL A O 1
ATOM 666 N N . ILE A 1 90 ? -3.803 3.502 -3.106 1.00 89.94 90 ILE A N 1
ATOM 667 C CA . ILE A 1 90 ? -3.400 3.848 -4.468 1.00 89.94 90 ILE A CA 1
ATOM 668 C C . ILE A 1 90 ? -4.121 2.908 -5.438 1.00 89.94 90 ILE A C 1
ATOM 670 O O . ILE A 1 90 ? -3.805 1.722 -5.544 1.00 89.94 90 ILE A O 1
ATOM 674 N N . GLY A 1 91 ? -5.126 3.436 -6.139 1.00 75.81 91 GLY A N 1
ATOM 675 C CA . GLY A 1 91 ? -5.770 2.768 -7.277 1.00 75.81 91 GLY A CA 1
ATOM 676 C C . GLY A 1 91 ? -6.474 1.439 -6.968 1.00 75.81 91 GLY A C 1
ATOM 677 O O . GLY A 1 91 ? -6.721 0.669 -7.893 1.00 75.81 91 GLY A O 1
ATOM 678 N N . GLY A 1 92 ? -6.754 1.130 -5.694 1.00 69.06 92 GLY A N 1
ATOM 679 C CA . GLY A 1 92 ? -7.376 -0.135 -5.269 1.00 69.06 92 GLY A CA 1
ATOM 680 C C . GLY A 1 92 ? -6.575 -1.390 -5.639 1.00 69.06 92 GLY A C 1
ATOM 681 O O . GLY A 1 92 ? -7.123 -2.494 -5.633 1.00 69.06 92 GLY A O 1
ATOM 682 N N . GLN A 1 93 ? -5.302 -1.230 -6.014 1.00 70.31 93 GLN A N 1
ATOM 683 C CA . GLN A 1 93 ? -4.478 -2.323 -6.508 1.00 70.31 93 GLN A CA 1
ATOM 684 C C . GLN A 1 93 ? -4.072 -3.240 -5.359 1.00 70.31 93 GLN A C 1
ATOM 686 O O . GLN A 1 93 ? -3.545 -2.793 -4.338 1.00 70.31 93 GLN A O 1
ATOM 691 N N . ARG A 1 94 ? -4.306 -4.537 -5.565 1.00 87.06 94 ARG A N 1
ATOM 692 C CA . ARG A 1 94 ? -3.824 -5.600 -4.690 1.00 87.06 94 ARG A CA 1
ATOM 693 C C . ARG A 1 94 ? -2.577 -6.224 -5.286 1.00 87.06 94 ARG A C 1
ATOM 695 O O . ARG A 1 94 ? -2.496 -6.441 -6.494 1.00 87.06 94 ARG A O 1
ATOM 702 N N . ILE A 1 95 ? -1.631 -6.537 -4.421 1.00 87.94 95 ILE A N 1
ATOM 703 C CA . ILE A 1 95 ? -0.392 -7.214 -4.754 1.00 87.94 95 ILE A CA 1
ATOM 704 C C . ILE A 1 95 ? -0.323 -8.461 -3.894 1.00 87.94 95 ILE A C 1
ATOM 706 O O . ILE A 1 95 ? -0.424 -8.394 -2.671 1.00 87.94 95 ILE A O 1
ATOM 710 N N . THR A 1 96 ? -0.124 -9.602 -4.536 1.00 89.88 96 THR A N 1
ATOM 711 C CA . THR A 1 96 ? 0.203 -10.836 -3.833 1.00 89.88 96 THR A CA 1
ATOM 712 C C . THR A 1 96 ? 1.707 -10.879 -3.616 1.00 89.88 96 THR A C 1
ATOM 714 O O . THR A 1 96 ? 2.478 -10.874 -4.579 1.00 89.88 96 THR A O 1
ATOM 717 N N . VAL A 1 97 ? 2.117 -10.925 -2.354 1.00 88.06 97 VAL A N 1
ATOM 718 C CA . VAL A 1 97 ? 3.501 -11.177 -1.967 1.00 88.06 97 VAL A CA 1
ATOM 719 C C . VAL A 1 97 ? 3.646 -12.688 -1.769 1.00 88.06 97 VAL A C 1
ATOM 721 O O . VAL A 1 97 ? 2.965 -13.249 -0.909 1.00 88.06 97 VAL A O 1
ATOM 724 N N . PRO A 1 98 ? 4.502 -13.377 -2.545 1.00 80.94 98 PRO A N 1
ATOM 725 C CA . PRO A 1 98 ? 4.646 -14.835 -2.477 1.00 80.94 98 PRO A CA 1
ATOM 726 C C . PRO A 1 98 ? 5.326 -15.334 -1.187 1.00 80.94 98 PRO A C 1
ATOM 728 O O . PRO A 1 98 ? 5.355 -16.536 -0.936 1.00 80.94 98 PRO A O 1
ATOM 731 N N . GLY A 1 99 ? 5.847 -14.424 -0.360 1.00 73.81 99 GLY A N 1
ATOM 732 C CA . GLY A 1 99 ? 6.651 -14.730 0.819 1.00 73.81 99 GLY A CA 1
ATOM 733 C C . GLY A 1 99 ? 8.111 -15.037 0.479 1.00 73.81 99 GLY A C 1
ATOM 734 O O . GLY A 1 99 ? 8.454 -15.404 -0.645 1.00 73.81 99 GLY A O 1
ATOM 735 N N . GLY A 1 100 ? 8.983 -14.875 1.474 1.00 73.38 100 GLY A N 1
ATOM 736 C CA . GLY A 1 100 ? 10.430 -15.052 1.320 1.00 73.38 100 GLY A CA 1
ATOM 737 C C . GLY A 1 100 ? 11.136 -13.849 0.683 1.00 73.38 100 GLY A C 1
ATOM 738 O O . GLY A 1 100 ? 10.518 -12.842 0.361 1.00 73.38 100 GLY A O 1
ATOM 739 N N . ASN A 1 101 ? 12.455 -13.964 0.493 1.00 74.75 101 ASN A N 1
ATOM 740 C CA . ASN A 1 101 ? 13.328 -12.874 0.030 1.00 74.75 101 ASN A CA 1
ATOM 741 C C . ASN A 1 101 ? 13.276 -12.671 -1.498 1.00 74.75 101 ASN A C 1
ATOM 743 O O . ASN A 1 101 ? 14.304 -12.721 -2.178 1.00 74.75 101 ASN A O 1
ATOM 747 N N . VAL A 1 102 ? 12.083 -12.474 -2.060 1.00 78.81 102 VAL A N 1
ATOM 748 C CA . VAL A 1 102 ? 11.906 -12.195 -3.492 1.00 78.81 102 VAL A CA 1
ATOM 749 C C . VAL A 1 102 ? 11.857 -10.685 -3.712 1.00 78.81 102 VAL A C 1
ATOM 751 O O . VAL A 1 102 ? 11.044 -9.989 -3.110 1.00 78.81 102 VAL A O 1
ATOM 754 N N . ARG A 1 103 ? 12.712 -10.165 -4.602 1.00 84.44 103 ARG A N 1
ATOM 755 C CA . ARG A 1 103 ? 12.665 -8.748 -4.992 1.00 84.44 103 ARG A CA 1
ATOM 756 C C . ARG A 1 103 ? 11.507 -8.529 -5.956 1.00 84.44 103 ARG A C 1
ATOM 758 O O . ARG A 1 103 ? 11.513 -9.065 -7.063 1.00 84.44 103 ARG A O 1
ATOM 765 N N . GLN A 1 104 ? 10.542 -7.718 -5.546 1.00 88.62 104 GLN A N 1
ATOM 766 C CA . GLN A 1 104 ? 9.387 -7.352 -6.356 1.00 88.62 104 GLN A CA 1
ATOM 767 C C . GLN A 1 104 ? 9.346 -5.837 -6.536 1.00 88.62 104 GLN A C 1
ATOM 769 O O . GLN A 1 104 ? 9.598 -5.080 -5.600 1.00 88.62 104 GLN A O 1
ATOM 774 N N . PHE A 1 105 ? 9.022 -5.396 -7.750 1.00 90.44 105 PHE A N 1
ATOM 775 C CA . PHE A 1 105 ? 8.915 -3.982 -8.091 1.00 90.44 105 PHE A CA 1
ATOM 776 C C . PHE A 1 105 ? 7.501 -3.648 -8.543 1.00 90.44 105 PHE A C 1
ATOM 778 O O . PHE A 1 105 ? 6.864 -4.435 -9.243 1.00 90.44 105 PHE A O 1
ATOM 785 N N . VAL A 1 106 ? 7.047 -2.457 -8.174 1.00 90.00 106 VAL A N 1
ATOM 786 C CA . VAL A 1 106 ? 5.788 -1.865 -8.613 1.00 90.00 106 VAL A CA 1
ATOM 787 C C . VAL A 1 106 ? 6.090 -0.534 -9.282 1.00 90.00 106 VAL A C 1
ATOM 789 O O . VAL A 1 106 ? 6.990 0.193 -8.864 1.00 90.00 106 VAL A O 1
ATOM 792 N N . PHE A 1 107 ? 5.345 -0.227 -10.336 1.00 90.62 107 PHE A N 1
ATOM 793 C CA . PHE A 1 107 ? 5.483 1.008 -11.095 1.00 90.62 107 PHE A CA 1
ATOM 794 C C . PHE A 1 107 ? 4.214 1.827 -10.924 1.00 90.62 107 PHE A C 1
ATOM 796 O O . PHE A 1 107 ? 3.140 1.378 -11.329 1.00 90.62 107 PHE A O 1
ATOM 803 N N . LEU A 1 108 ? 4.347 3.003 -10.324 1.00 89.44 108 LEU A N 1
ATOM 804 C CA . LEU A 1 108 ? 3.236 3.866 -9.941 1.00 89.44 108 LEU A CA 1
ATOM 805 C C . LEU A 1 108 ? 3.328 5.216 -10.646 1.00 89.44 108 LEU A C 1
ATOM 807 O O . LEU A 1 108 ? 4.392 5.601 -11.127 1.00 89.44 108 LEU A O 1
ATOM 811 N N . ASP A 1 109 ? 2.211 5.932 -10.713 1.00 87.94 109 ASP A N 1
ATOM 812 C CA . ASP A 1 109 ? 2.214 7.301 -11.225 1.00 87.94 109 ASP A CA 1
ATOM 813 C C . ASP A 1 109 ? 3.068 8.206 -10.331 1.00 87.94 109 ASP A C 1
ATOM 815 O O . ASP A 1 109 ? 3.248 7.949 -9.137 1.00 87.94 109 ASP A O 1
ATOM 819 N N . SER A 1 110 ? 3.633 9.257 -10.919 1.00 84.25 110 SER A N 1
ATOM 820 C CA . SER A 1 110 ? 4.550 10.132 -10.201 1.00 84.25 110 SER A CA 1
ATOM 821 C C . SER A 1 110 ? 3.841 11.059 -9.212 1.00 84.25 110 SER A C 1
ATOM 823 O O . SER A 1 110 ? 2.663 11.391 -9.352 1.00 84.25 110 SER A O 1
ATOM 825 N N . GLY A 1 111 ? 4.572 11.494 -8.182 1.00 81.00 111 GLY A N 1
ATOM 826 C CA . GLY A 1 111 ? 4.072 12.480 -7.212 1.00 81.00 111 GLY A CA 1
ATOM 827 C C . GLY A 1 111 ? 3.177 11.910 -6.103 1.00 81.00 111 GLY A C 1
ATOM 828 O O . GLY A 1 111 ? 2.488 12.667 -5.416 1.00 81.00 111 GLY A O 1
ATOM 829 N N . LEU A 1 112 ? 3.201 10.590 -5.890 1.00 80.88 112 LEU A N 1
ATOM 830 C CA . LEU A 1 112 ? 2.439 9.923 -4.826 1.00 80.88 112 LEU A CA 1
ATOM 831 C C . LEU A 1 112 ? 3.031 10.124 -3.418 1.00 80.88 112 LEU A C 1
ATOM 833 O O . LEU A 1 112 ? 2.337 9.887 -2.432 1.00 80.88 112 LEU A O 1
ATOM 837 N N . GLY A 1 113 ? 4.266 10.626 -3.312 1.00 78.69 113 GLY A N 1
ATOM 838 C CA . GLY A 1 113 ? 4.932 10.892 -2.034 1.00 78.69 113 GLY A CA 1
ATOM 839 C C . GLY A 1 113 ? 5.399 9.611 -1.339 1.00 78.69 113 GLY A C 1
ATOM 840 O O . GLY A 1 113 ? 5.964 8.725 -1.984 1.00 78.69 113 GLY A O 1
ATOM 841 N N . ASP A 1 114 ? 5.170 9.525 -0.025 1.00 90.00 114 ASP A N 1
ATOM 842 C CA . ASP A 1 114 ? 5.553 8.373 0.794 1.00 90.00 114 ASP A CA 1
ATOM 843 C C . ASP A 1 114 ? 4.624 7.190 0.518 1.00 90.00 114 ASP A C 1
ATOM 845 O O . ASP A 1 114 ? 3.491 7.133 1.001 1.00 90.00 114 ASP A O 1
ATOM 849 N N . VAL A 1 115 ? 5.110 6.224 -0.259 1.00 93.12 115 VAL A N 1
ATOM 850 C CA . VAL A 1 115 ? 4.361 5.004 -0.570 1.00 93.12 115 VAL A CA 1
ATOM 851 C C . VAL A 1 115 ? 4.656 3.930 0.469 1.00 93.12 115 VAL A C 1
ATOM 853 O O . VAL A 1 115 ? 5.809 3.624 0.785 1.00 93.12 115 VAL A O 1
ATOM 856 N N . GLN A 1 116 ? 3.593 3.334 0.991 1.00 94.06 116 GLN A N 1
ATOM 857 C CA . GLN A 1 116 ? 3.644 2.231 1.936 1.00 94.06 116 GLN A CA 1
ATOM 858 C C . GLN A 1 116 ? 2.813 1.062 1.412 1.00 94.06 116 GLN A C 1
ATOM 860 O O . GLN A 1 116 ? 1.916 1.222 0.585 1.00 94.06 116 GLN A O 1
ATOM 865 N N . ILE A 1 117 ? 3.124 -0.124 1.908 1.00 92.62 117 ILE A N 1
ATOM 866 C CA . ILE A 1 117 ? 2.381 -1.348 1.659 1.00 92.62 117 ILE A CA 1
ATOM 867 C C . ILE A 1 117 ? 1.724 -1.800 2.962 1.00 92.62 117 ILE A C 1
ATOM 869 O O . ILE A 1 117 ? 2.334 -1.729 4.032 1.00 92.62 117 ILE A O 1
ATOM 873 N N . LEU A 1 118 ? 0.469 -2.226 2.871 1.00 93.25 118 LEU A N 1
ATOM 874 C CA . LEU A 1 118 ? -0.367 -2.592 4.009 1.00 93.25 118 LEU A CA 1
ATOM 875 C C . LEU A 1 118 ? -1.105 -3.905 3.697 1.00 93.25 118 LEU A C 1
ATOM 877 O O . LEU A 1 118 ? -1.542 -4.071 2.558 1.00 93.25 118 LEU A O 1
ATOM 881 N N . PRO A 1 119 ? -1.236 -4.856 4.638 1.00 92.50 119 PRO A N 1
ATOM 882 C CA . PRO A 1 119 ? -2.058 -6.047 4.432 1.00 92.50 119 PRO A CA 1
ATOM 883 C C . PRO A 1 119 ? -3.498 -5.680 4.054 1.00 92.50 119 PRO A C 1
ATOM 885 O O . PRO A 1 119 ? -4.068 -4.746 4.615 1.00 92.50 119 PRO A O 1
ATOM 888 N N . VAL A 1 120 ? -4.117 -6.439 3.145 1.00 90.94 120 VAL A N 1
ATOM 889 C CA . VAL A 1 120 ? -5.526 -6.201 2.760 1.00 90.94 120 VAL A CA 1
ATOM 890 C C . VAL A 1 120 ? -6.468 -6.296 3.966 1.00 90.94 120 VAL A C 1
ATOM 892 O O . VAL A 1 120 ? -7.415 -5.522 4.045 1.00 90.94 120 VAL A O 1
ATOM 895 N N . ALA A 1 121 ? -6.160 -7.160 4.939 1.00 89.31 121 ALA A N 1
ATOM 896 C CA . ALA A 1 121 ? -6.939 -7.322 6.169 1.00 89.31 121 ALA A CA 1
ATOM 897 C C . ALA A 1 121 ? -7.050 -6.032 7.010 1.00 89.31 121 ALA A C 1
ATOM 899 O O . ALA A 1 121 ? -8.008 -5.867 7.764 1.00 89.31 121 ALA A O 1
ATOM 900 N N . ASP A 1 122 ? -6.099 -5.102 6.868 1.00 89.94 122 ASP A N 1
ATOM 901 C CA . ASP A 1 122 ? -6.145 -3.795 7.534 1.00 89.94 122 ASP A CA 1
ATOM 902 C C . ASP A 1 122 ? -6.963 -2.755 6.743 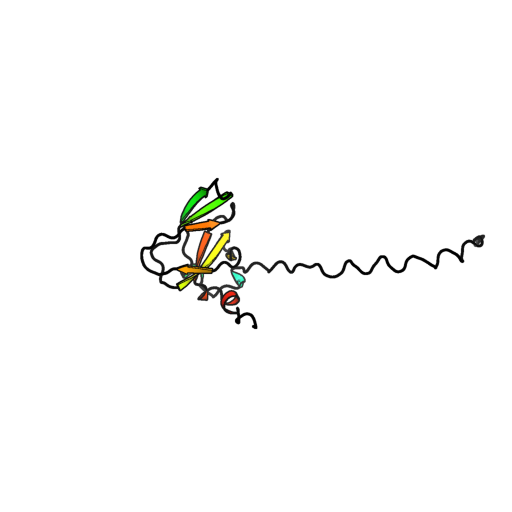1.00 89.94 122 ASP A C 1
ATOM 904 O O . ASP A 1 122 ? -7.118 -1.615 7.185 1.00 89.94 122 ASP A O 1
ATOM 908 N N . VAL A 1 123 ? -7.521 -3.134 5.588 1.00 87.69 123 VAL A N 1
ATOM 909 C CA . VAL A 1 123 ? -8.422 -2.318 4.760 1.00 87.69 123 VAL A CA 1
ATOM 910 C C . VAL A 1 123 ? -9.715 -3.106 4.484 1.00 87.69 123 VAL A C 1
ATOM 912 O O . VAL A 1 123 ? -9.932 -3.599 3.373 1.00 87.69 123 VAL A O 1
ATOM 915 N N . PRO A 1 124 ? -10.624 -3.216 5.474 1.00 80.38 124 PRO A N 1
ATOM 916 C CA . PRO A 1 124 ? -11.790 -4.108 5.409 1.00 80.38 124 PRO A CA 1
ATOM 917 C C . PRO A 1 124 ? -12.764 -3.776 4.272 1.00 80.38 124 PRO A C 1
ATOM 919 O O . PRO A 1 124 ? -13.476 -4.641 3.759 1.00 80.38 124 PRO A O 1
ATOM 922 N N . THR A 1 125 ? -12.793 -2.513 3.846 1.00 78.38 125 THR A N 1
ATOM 923 C CA . THR A 1 125 ? -13.593 -2.053 2.704 1.00 78.38 125 THR A CA 1
ATOM 924 C C . THR A 1 125 ? -13.190 -2.729 1.397 1.00 78.38 125 THR A C 1
ATOM 926 O O . THR A 1 125 ? -14.028 -2.889 0.510 1.00 78.38 125 THR A O 1
ATOM 929 N N . LEU A 1 126 ? -11.937 -3.176 1.276 1.00 75.31 126 LEU A N 1
ATOM 930 C CA . LEU A 1 126 ? -11.479 -3.934 0.121 1.00 75.31 126 LEU A CA 1
ATOM 931 C C . LEU A 1 126 ? -11.886 -5.403 0.210 1.00 75.31 126 LEU A C 1
ATOM 933 O O . LEU A 1 126 ? -12.246 -5.965 -0.825 1.00 75.31 126 LEU A O 1
ATOM 937 N N . ASP A 1 127 ? -11.887 -6.016 1.396 1.00 66.12 127 ASP A N 1
ATOM 938 C CA . ASP A 1 127 ? -12.331 -7.407 1.598 1.00 66.12 127 ASP A CA 1
ATOM 939 C C . ASP A 1 127 ? -13.799 -7.635 1.207 1.00 66.12 127 ASP A C 1
ATOM 941 O O . ASP A 1 127 ? -14.176 -8.734 0.799 1.00 66.12 127 ASP A O 1
ATOM 945 N N . ALA A 1 128 ? -14.617 -6.579 1.207 1.00 54.03 128 ALA A N 1
ATOM 946 C CA . ALA A 1 128 ? -16.026 -6.625 0.824 1.00 54.03 128 ALA A CA 1
ATOM 947 C C . ALA A 1 128 ? -16.295 -6.921 -0.669 1.00 54.03 128 ALA A C 1
ATOM 949 O O . ALA A 1 128 ? -17.463 -6.958 -1.075 1.00 54.03 128 ALA A O 1
ATOM 950 N N . LYS A 1 129 ? -15.274 -7.179 -1.506 1.00 47.00 129 LYS A N 1
ATOM 951 C CA . LYS A 1 129 ? -15.489 -7.628 -2.892 1.00 47.00 129 LYS A CA 1
ATOM 952 C C . LYS A 1 129 ? -15.960 -9.089 -2.932 1.00 47.00 129 LYS A C 1
ATOM 954 O O . LYS A 1 129 ? -15.232 -10.009 -3.296 1.00 47.00 129 LYS A O 1
ATOM 959 N N . LYS A 1 130 ? -17.244 -9.260 -2.611 1.00 36.94 130 LYS A N 1
ATOM 960 C CA . LYS A 1 130 ? -18.116 -10.351 -3.059 1.00 36.94 130 LYS A CA 1
ATOM 961 C C . LYS A 1 130 ? -17.824 -10.638 -4.546 1.00 36.94 130 LYS A C 1
ATOM 963 O O . LYS A 1 130 ? -17.693 -9.679 -5.313 1.00 36.94 130 LYS A O 1
ATOM 968 N N . PRO A 1 131 ? -17.694 -11.910 -4.966 1.00 37.50 131 PRO A N 1
ATOM 969 C CA . PRO A 1 131 ? -17.359 -12.247 -6.345 1.00 37.50 131 PRO A CA 1
ATOM 970 C C . PRO A 1 131 ? -18.366 -11.593 -7.289 1.00 37.50 131 PRO A C 1
ATOM 972 O O . PRO A 1 131 ? -19.567 -11.596 -7.009 1.00 37.50 131 PRO A O 1
ATOM 975 N N . ALA A 1 132 ? -17.861 -11.017 -8.385 1.00 38.31 132 ALA A N 1
ATOM 976 C CA . ALA A 1 132 ? -18.698 -10.535 -9.473 1.00 38.31 132 ALA A CA 1
ATOM 977 C C . ALA A 1 132 ? -19.694 -11.647 -9.824 1.00 38.31 132 ALA A C 1
ATOM 979 O O . ALA A 1 132 ? -19.287 -12.783 -10.084 1.00 38.31 132 ALA A O 1
ATOM 980 N N . ALA A 1 133 ? -20.988 -11.337 -9.719 1.00 40.03 133 ALA A N 1
ATOM 981 C CA . ALA A 1 133 ? -22.040 -12.246 -10.133 1.00 40.03 133 ALA A CA 1
ATOM 982 C C . ALA A 1 133 ? -21.750 -12.674 -11.579 1.00 40.03 133 ALA A C 1
ATOM 984 O O . ALA A 1 133 ? -21.448 -11.828 -12.421 1.00 40.03 133 ALA A O 1
ATOM 985 N N . ARG A 1 134 ? -21.738 -13.994 -11.781 1.00 37.72 134 ARG A N 1
ATOM 986 C CA . ARG A 1 134 ? -21.564 -14.653 -13.076 1.00 37.72 134 ARG A CA 1
ATOM 987 C C . ARG A 1 134 ? -22.620 -14.208 -14.075 1.00 37.72 134 ARG A C 1
ATOM 989 O O . ARG A 1 134 ? -23.769 -13.995 -13.629 1.00 37.72 134 ARG A O 1
#

pLDDT: mean 74.04, std 20.26, range [35.62, 94.06]

Radius of gyration: 27.62 Å; chains: 1; bounding box: 66×73×48 Å

Secondary structure (DSSP, 8-state):
--------S-TTSSSSS-SSSSSS------------BGGGSPTTGGGT-EEPEEEEEETTTTEEEEEEPSS--SEEEEEEEEETTEEEEEEEEEEEE-SSS--EEEEE-TT--EEEEEEGGG-HHHHT--PPP-

Foldseek 3Di:
DDDDDDDPPPPPDPPPDDDPDPPPPPDPPPVPPPWQKPVQFAPPQVVQKAWWAWPAQDPVVQWTKTKDPQQDAFAKKFKWQDDPPMITTAPLDIDTDRHHRDIDMDTHHPDSHTMIITGVNRRVVSVPPDDDDD

Sequence (134 aa):
MKNLHALSHATRLLFGSFAVGALLIAASAVAAVEPIGSDQFAPGWQAHARPMFFHGFTASGGRDRYEVPGILPAGEYVLVSRKGDKAQVIGGQRITVPGGNVRQFVFLDSGLGDVQILPVADVPTLDAKKPAAR